Protein AF-A0A351L6I0-F1 (afdb_monomer)

Radius of gyration: 35.42 Å; Cα contacts (8 Å, |Δi|>4): 20; chains: 1; bounding box: 116×32×62 Å

Mean predicted aligned error: 21.83 Å

Foldseek 3Di:
DVVVVVVVVVVVVVVVVVPPPPDPPDDDDDDDDPVVVVVLVVVCVVVVHDSVVSVVCVVCVVVVNCPDPCVVVVVVVVVVVVVVVVVVVVVVVVVVVVVVVDDDDDDPDPPDDDDDDDDDDDDPPVPPPPPPPVPDDPVGD

pLDDT: mean 70.48, std 18.12, range [38.28, 95.12]

Solvent-accessible surface area (backbone atoms only — not comparable to full-atom values): 9162 Å² total; per-residue (Å²): 131,65,71,63,53,56,53,50,50,55,50,49,53,54,51,55,70,71,60,60,75,91,73,78,77,79,83,79,90,78,92,72,59,68,73,55,53,55,50,41,49,49,52,12,62,77,68,74,45,55,48,68,55,53,51,49,51,54,50,36,49,74,74,67,43,81,84,59,74,55,58,62,56,49,53,51,50,51,51,49,53,51,49,51,53,51,52,51,55,49,51,53,49,52,52,52,50,54,57,68,74,53,80,80,86,83,78,92,67,82,79,77,82,79,88,82,88,86,86,78,93,72,87,83,75,76,73,74,78,80,79,68,61,84,78,45,58,86,91,73,106

Nearest PDB structures (foldseek):
  4d8j-assembly1_A  TM=3.994E-01  e=3.240E-01  Escherichia coli

Structure (mmCIF, N/CA/C/O backbone):
data_AF-A0A351L6I0-F1
#
_entry.id   AF-A0A351L6I0-F1
#
loop_
_atom_site.group_PDB
_atom_site.id
_atom_site.type_symbol
_atom_site.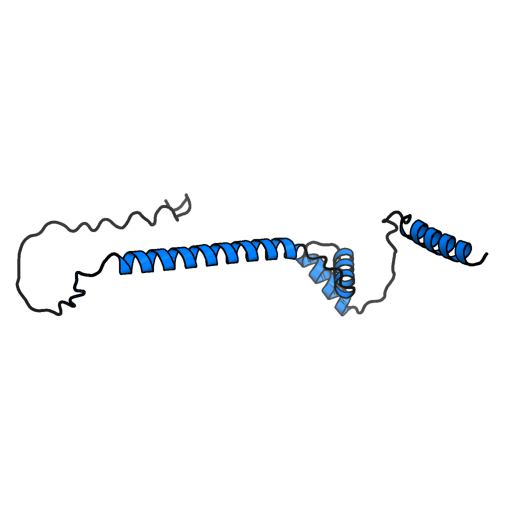label_atom_id
_atom_site.label_alt_id
_atom_site.label_comp_id
_atom_site.label_asym_id
_atom_site.label_entity_id
_atom_site.label_seq_id
_atom_site.pdbx_PDB_ins_code
_atom_site.Cartn_x
_atom_site.Cartn_y
_atom_site.Cartn_z
_atom_site.occupancy
_atom_site.B_iso_or_equiv
_atom_site.auth_seq_id
_atom_site.auth_comp_id
_atom_site.auth_asym_id
_atom_site.auth_atom_id
_atom_site.pdbx_PDB_model_num
ATOM 1 N N . MET A 1 1 ? 49.701 -7.828 18.848 1.00 52.81 1 MET A N 1
ATOM 2 C CA . MET A 1 1 ? 49.580 -6.764 17.824 1.00 52.81 1 MET A CA 1
ATOM 3 C C . MET A 1 1 ? 48.526 -7.030 16.734 1.00 52.81 1 MET A C 1
ATOM 5 O O . MET A 1 1 ? 48.381 -6.182 15.873 1.00 52.81 1 MET A O 1
ATOM 9 N N . LEU A 1 2 ? 47.731 -8.115 16.767 1.00 47.44 2 LEU A N 1
ATOM 10 C CA . LEU A 1 2 ? 46.645 -8.318 15.782 1.00 47.44 2 LEU A CA 1
ATOM 11 C C . LEU A 1 2 ? 45.297 -7.685 16.181 1.00 47.44 2 LEU A C 1
ATOM 13 O O . LEU A 1 2 ? 44.540 -7.263 15.316 1.00 47.44 2 LEU A O 1
ATOM 17 N N . TYR A 1 3 ? 45.004 -7.561 17.480 1.00 47.47 3 TYR A N 1
ATOM 18 C CA . TYR A 1 3 ? 43.703 -7.065 17.961 1.00 47.47 3 TYR A CA 1
ATOM 19 C C . TYR A 1 3 ? 43.407 -5.600 17.599 1.00 47.47 3 TYR A C 1
ATOM 21 O O . TYR A 1 3 ? 42.255 -5.246 17.360 1.00 47.47 3 TYR A O 1
ATOM 29 N N . ASN A 1 4 ? 44.433 -4.750 17.502 1.00 52.09 4 ASN A N 1
ATOM 30 C CA . ASN A 1 4 ? 44.246 -3.354 17.097 1.00 52.09 4 ASN A CA 1
ATOM 31 C C . ASN A 1 4 ? 43.951 -3.210 15.602 1.00 52.09 4 ASN A C 1
ATOM 33 O O . ASN A 1 4 ? 43.245 -2.279 15.228 1.00 52.09 4 ASN A O 1
ATOM 37 N N . TYR A 1 5 ? 44.426 -4.139 14.765 1.00 52.25 5 TYR A N 1
ATOM 38 C CA . TYR A 1 5 ? 44.167 -4.090 13.328 1.00 52.25 5 TYR A CA 1
ATOM 39 C C . TYR A 1 5 ? 42.688 -4.319 13.035 1.00 52.25 5 TYR A C 1
ATOM 41 O O . TYR A 1 5 ? 42.090 -3.477 12.377 1.00 52.25 5 TYR A O 1
ATOM 49 N N . TYR A 1 6 ? 42.079 -5.363 13.611 1.00 49.16 6 TYR A N 1
ATOM 50 C CA . TYR A 1 6 ? 40.648 -5.647 13.443 1.00 49.16 6 TYR A CA 1
ATOM 51 C C . TYR A 1 6 ? 39.755 -4.528 13.979 1.00 49.16 6 TYR A C 1
ATOM 53 O O . TYR A 1 6 ? 38.764 -4.175 13.348 1.00 49.16 6 TYR A O 1
ATOM 61 N N . LYS A 1 7 ? 40.121 -3.916 15.111 1.00 51.31 7 LYS A N 1
ATOM 62 C CA . LYS A 1 7 ? 39.359 -2.791 15.663 1.00 51.31 7 LYS A CA 1
ATOM 63 C C . LYS A 1 7 ? 39.428 -1.561 14.755 1.00 51.31 7 LYS A C 1
ATOM 65 O O . LYS A 1 7 ? 38.402 -0.925 14.540 1.00 51.31 7 LYS A O 1
ATOM 70 N N . LEU A 1 8 ? 40.598 -1.263 14.179 1.00 53.53 8 LEU A N 1
ATOM 71 C CA . LEU A 1 8 ? 40.726 -0.206 13.174 1.00 53.53 8 LEU A CA 1
ATOM 72 C C . LEU A 1 8 ? 40.000 -0.555 11.871 1.00 53.53 8 LEU A C 1
ATOM 74 O O . LEU A 1 8 ? 39.364 0.330 11.317 1.00 53.53 8 LEU A O 1
ATOM 78 N N . THR A 1 9 ? 40.030 -1.805 11.395 1.00 55.69 9 THR A N 1
ATOM 79 C CA . THR A 1 9 ? 39.318 -2.178 10.154 1.00 55.69 9 THR A CA 1
ATOM 80 C C . THR A 1 9 ? 37.807 -2.089 10.332 1.00 55.69 9 THR A C 1
ATOM 82 O O . THR A 1 9 ? 37.125 -1.547 9.472 1.00 55.69 9 THR A O 1
ATOM 85 N N . VAL A 1 10 ? 37.275 -2.549 11.467 1.00 54.19 10 VAL A N 1
ATOM 86 C CA . VAL A 1 10 ? 35.837 -2.465 11.775 1.00 54.19 10 VAL A CA 1
ATOM 87 C C . VAL A 1 10 ? 35.385 -1.014 11.966 1.00 54.19 10 VAL A C 1
ATOM 89 O O . VAL A 1 10 ? 34.286 -0.661 11.541 1.00 54.19 10 VAL A O 1
ATOM 92 N N . LEU A 1 11 ? 36.223 -0.156 12.559 1.00 52.78 11 LEU A N 1
ATOM 93 C CA . LEU A 1 11 ? 35.945 1.282 12.660 1.00 52.78 11 LEU A CA 1
ATOM 94 C C . LEU A 1 11 ? 36.042 1.987 11.300 1.00 52.78 11 LEU A C 1
ATOM 96 O O . LEU A 1 11 ? 35.216 2.845 11.013 1.00 52.78 11 LEU A O 1
ATOM 100 N N . PHE A 1 12 ? 37.002 1.608 10.454 1.00 46.09 12 PHE A N 1
ATOM 101 C CA . PHE A 1 12 ? 37.194 2.190 9.123 1.00 46.09 12 PHE A CA 1
ATOM 102 C C . PHE A 1 12 ? 36.052 1.819 8.169 1.00 46.09 12 PHE A C 1
ATOM 104 O O . PHE A 1 12 ? 35.521 2.689 7.489 1.00 46.09 12 PHE A O 1
ATOM 111 N N . ILE A 1 13 ? 35.597 0.561 8.190 1.00 53.34 13 ILE A N 1
ATOM 112 C CA . ILE A 1 13 ? 34.432 0.118 7.408 1.00 53.34 13 ILE A CA 1
ATOM 113 C C . ILE A 1 13 ? 33.153 0.818 7.896 1.00 53.34 13 ILE A C 1
ATOM 115 O O . ILE A 1 13 ? 32.383 1.307 7.076 1.00 53.34 13 ILE A O 1
ATOM 119 N N . ASN A 1 14 ? 32.940 0.939 9.214 1.00 49.31 14 ASN A N 1
ATOM 120 C CA . ASN A 1 14 ? 31.778 1.668 9.747 1.00 49.31 14 ASN A CA 1
ATOM 121 C C . ASN A 1 14 ? 31.797 3.164 9.397 1.00 49.31 14 ASN A C 1
ATOM 123 O O . ASN A 1 14 ? 30.742 3.752 9.161 1.00 49.31 14 ASN A O 1
ATOM 127 N N . TYR A 1 15 ? 32.977 3.786 9.356 1.00 47.78 15 TYR A N 1
ATOM 128 C CA . TYR A 1 15 ? 33.116 5.198 9.010 1.00 47.78 15 TYR A CA 1
ATOM 129 C C . TYR A 1 15 ? 32.894 5.467 7.517 1.00 47.78 15 TYR A C 1
ATOM 131 O O . TYR A 1 15 ? 32.256 6.456 7.178 1.00 47.78 15 TYR A O 1
ATOM 139 N N . GLU A 1 16 ? 33.351 4.579 6.629 1.00 42.12 16 GLU A N 1
ATOM 140 C CA . GLU A 1 16 ? 33.099 4.690 5.183 1.00 42.12 16 GLU A CA 1
ATOM 141 C C . GLU A 1 16 ? 31.623 4.429 4.829 1.00 42.12 16 GLU A C 1
ATOM 143 O O . GLU A 1 16 ? 31.049 5.150 4.017 1.00 42.12 16 GLU A O 1
ATOM 148 N N . LEU A 1 17 ? 30.949 3.489 5.508 1.00 49.50 17 LEU A N 1
ATOM 149 C CA . LEU A 1 17 ? 29.506 3.264 5.318 1.00 49.50 17 LEU A CA 1
ATOM 150 C C . LEU A 1 17 ? 28.634 4.428 5.815 1.00 49.50 17 LEU A C 1
ATOM 152 O O . LEU A 1 17 ? 27.563 4.666 5.263 1.00 49.50 17 LEU A O 1
ATOM 156 N N . THR A 1 18 ? 29.085 5.177 6.825 1.00 48.78 18 THR A N 1
ATOM 157 C CA . THR A 1 18 ? 28.371 6.361 7.343 1.00 48.78 18 THR A CA 1
ATOM 158 C C . THR A 1 18 ? 28.711 7.656 6.599 1.00 48.78 18 THR A C 1
ATOM 160 O O . THR A 1 18 ? 28.102 8.692 6.867 1.00 48.78 18 THR A O 1
ATOM 163 N N . LYS A 1 19 ? 29.647 7.607 5.640 1.00 46.75 19 LYS A N 1
ATOM 164 C CA . LYS A 1 19 ? 30.120 8.754 4.853 1.00 46.75 19 LYS A CA 1
ATOM 165 C C . LYS A 1 19 ? 29.712 8.755 3.390 1.00 46.75 19 LYS A C 1
ATOM 167 O O . LYS A 1 19 ? 30.177 9.622 2.654 1.00 46.75 19 LYS A O 1
ATOM 172 N N . LEU A 1 20 ? 28.824 7.864 2.961 1.00 39.56 20 LEU A N 1
ATOM 173 C CA . LEU A 1 20 ? 28.161 8.055 1.679 1.00 39.56 20 LEU A CA 1
ATOM 174 C C . LEU A 1 20 ? 27.155 9.205 1.826 1.00 39.56 20 LEU A C 1
ATOM 176 O O . LEU A 1 20 ? 26.162 9.044 2.541 1.00 39.56 20 LEU A O 1
ATOM 180 N N . PRO A 1 21 ? 27.360 10.367 1.178 1.00 44.25 21 PRO A N 1
ATOM 181 C CA . PRO A 1 21 ? 26.256 11.285 0.974 1.00 44.25 21 PRO A CA 1
ATOM 182 C C . PRO A 1 21 ? 25.201 10.523 0.165 1.00 44.25 21 PRO A C 1
ATOM 184 O O . PRO A 1 21 ? 25.407 10.189 -1.001 1.00 44.25 21 PRO A O 1
ATOM 187 N N . MET A 1 22 ? 24.078 10.197 0.802 1.00 45.00 22 MET A N 1
ATOM 188 C CA . MET A 1 22 ? 22.895 9.697 0.115 1.00 45.00 22 MET A CA 1
ATOM 189 C C . MET A 1 22 ? 22.440 10.739 -0.909 1.00 45.00 22 MET A C 1
ATOM 191 O O . MET A 1 22 ? 21.767 11.693 -0.537 1.00 45.00 22 MET A O 1
ATOM 195 N N . ALA A 1 23 ? 22.846 10.576 -2.171 1.00 52.22 23 ALA A N 1
ATOM 196 C CA . ALA A 1 23 ? 22.119 11.008 -3.372 1.00 52.22 23 ALA A CA 1
ATOM 197 C C . ALA A 1 23 ? 22.867 10.693 -4.687 1.00 52.22 23 ALA A C 1
ATOM 199 O O . ALA A 1 23 ? 22.531 11.273 -5.720 1.00 52.22 23 ALA A O 1
ATOM 200 N N . GLU A 1 24 ? 23.851 9.787 -4.725 1.00 55.09 24 GLU A N 1
ATOM 201 C CA . GLU A 1 24 ? 24.286 9.262 -6.025 1.00 55.09 24 GLU A CA 1
ATOM 202 C C . GLU A 1 24 ? 23.209 8.302 -6.535 1.00 55.09 24 GLU A C 1
ATOM 204 O O . GLU A 1 24 ? 23.102 7.147 -6.125 1.00 55.09 24 GLU A O 1
ATOM 209 N N . LYS A 1 25 ? 22.325 8.836 -7.382 1.00 63.00 25 LYS A N 1
ATOM 210 C CA . LYS A 1 25 ? 21.237 8.092 -8.013 1.00 63.00 25 LYS A CA 1
ATOM 211 C C . LYS A 1 25 ? 21.862 7.070 -8.963 1.00 63.00 25 LYS A C 1
ATOM 213 O O . LYS A 1 25 ? 22.143 7.386 -10.116 1.00 63.00 25 LYS A O 1
ATOM 218 N N . ALA A 1 26 ? 22.126 5.865 -8.458 1.00 71.50 26 ALA A N 1
ATOM 219 C CA . ALA A 1 26 ? 22.705 4.782 -9.239 1.00 71.50 26 ALA A CA 1
ATOM 220 C C . ALA A 1 26 ? 21.830 4.519 -10.476 1.00 71.50 26 ALA A C 1
ATOM 222 O O . ALA A 1 26 ? 20.671 4.114 -10.364 1.00 71.50 26 ALA A O 1
ATOM 223 N N . MET A 1 27 ? 22.366 4.798 -11.666 1.00 74.31 27 MET A N 1
ATOM 224 C CA . MET A 1 27 ? 21.660 4.548 -12.919 1.00 74.31 27 MET A CA 1
ATOM 225 C C . MET A 1 27 ? 21.842 3.085 -13.304 1.00 74.31 27 MET A C 1
ATOM 227 O O . MET A 1 27 ? 22.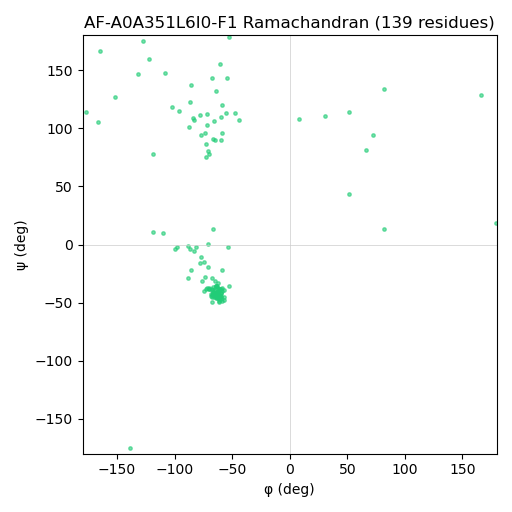918 2.670 -13.730 1.00 74.31 27 MET A O 1
ATOM 231 N N . VAL A 1 28 ? 20.774 2.306 -13.163 1.00 76.69 28 VAL A N 1
ATOM 232 C CA . VAL A 1 28 ? 20.743 0.903 -13.576 1.00 76.69 28 VAL A CA 1
ATOM 233 C C . VAL A 1 28 ? 19.992 0.802 -14.898 1.00 76.69 28 VAL A C 1
ATOM 235 O O . VAL A 1 28 ? 18.811 1.135 -14.982 1.00 76.69 28 VAL A O 1
ATOM 238 N N . SER A 1 29 ? 20.680 0.338 -15.940 1.00 80.44 29 SER A N 1
ATOM 239 C CA . SER A 1 29 ? 20.035 -0.054 -17.193 1.00 80.44 29 SER A CA 1
ATOM 240 C C . SER A 1 29 ? 19.593 -1.509 -17.076 1.00 80.44 29 SER A C 1
ATOM 242 O O . SER A 1 29 ? 20.414 -2.383 -16.797 1.00 80.44 29 SER A O 1
ATOM 244 N N . CYS A 1 30 ? 18.302 -1.778 -17.266 1.00 81.06 30 CYS A N 1
ATOM 245 C CA . CYS A 1 30 ? 17.759 -3.133 -17.268 1.00 81.06 30 CYS A CA 1
ATOM 246 C C . CYS A 1 30 ? 16.862 -3.349 -18.486 1.00 81.06 30 CYS A C 1
ATOM 248 O O . CYS A 1 30 ? 16.189 -2.432 -18.960 1.00 81.06 30 CYS A O 1
ATOM 250 N N . GLN A 1 31 ? 16.860 -4.579 -18.996 1.00 86.19 31 GLN A N 1
ATOM 251 C CA . GLN A 1 31 ? 15.891 -5.008 -19.993 1.00 86.19 31 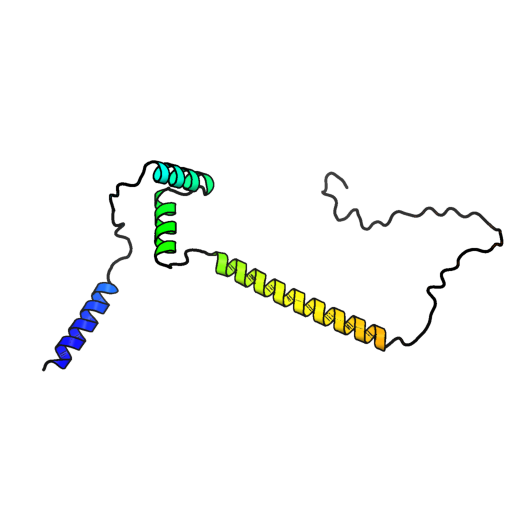GLN A CA 1
ATOM 252 C C . GLN A 1 31 ? 14.758 -5.720 -19.269 1.00 86.19 31 GLN A C 1
ATOM 254 O O . GLN A 1 31 ? 14.966 -6.765 -18.656 1.00 86.19 31 GLN A O 1
ATOM 259 N N . ILE A 1 32 ? 13.569 -5.130 -19.328 1.00 87.19 32 ILE A N 1
ATOM 260 C CA . ILE A 1 32 ? 12.348 -5.714 -18.779 1.00 87.19 32 ILE A CA 1
ATOM 261 C C . ILE A 1 32 ? 11.437 -6.178 -19.919 1.00 87.19 32 ILE A C 1
ATOM 263 O O . ILE A 1 32 ? 11.428 -5.548 -20.981 1.00 87.19 32 ILE A O 1
ATOM 267 N N . PRO A 1 33 ? 10.654 -7.253 -19.721 1.00 94.25 33 PRO A N 1
ATOM 268 C CA . PRO A 1 33 ? 9.632 -7.663 -20.677 1.00 94.25 33 PRO A CA 1
ATOM 269 C C . PRO A 1 33 ? 8.661 -6.519 -21.005 1.00 94.25 33 PRO A C 1
ATOM 271 O O . PRO A 1 33 ? 8.280 -5.744 -20.125 1.00 94.25 33 PRO A O 1
ATOM 274 N N . GLN A 1 34 ? 8.217 -6.437 -22.262 1.00 89.19 34 GLN A N 1
ATOM 275 C CA . GLN A 1 34 ? 7.344 -5.354 -22.734 1.00 89.19 34 GLN A CA 1
ATOM 276 C C . GLN A 1 34 ? 6.023 -5.282 -21.950 1.00 89.19 34 GLN A C 1
ATOM 278 O O . GLN A 1 34 ? 5.560 -4.194 -21.606 1.00 89.19 34 GLN A O 1
ATOM 283 N N . ASP A 1 35 ? 5.462 -6.435 -21.585 1.00 93.12 35 ASP A N 1
ATOM 284 C CA . ASP A 1 35 ? 4.234 -6.528 -20.790 1.00 93.12 35 ASP A CA 1
ATOM 285 C C . ASP A 1 35 ? 4.395 -5.898 -19.401 1.00 93.12 35 ASP A C 1
ATOM 287 O O . ASP A 1 35 ? 3.455 -5.330 -18.845 1.00 93.12 35 ASP A O 1
ATOM 291 N N . TRP A 1 36 ? 5.596 -5.987 -18.822 1.00 92.44 36 TRP A N 1
ATOM 292 C CA . TRP A 1 36 ? 5.894 -5.388 -17.524 1.00 92.44 36 TRP A CA 1
ATOM 293 C C . TRP A 1 36 ? 6.042 -3.880 -17.651 1.00 92.44 36 TRP A C 1
ATOM 295 O O . TRP A 1 36 ? 5.510 -3.152 -16.818 1.00 92.44 36 TRP A O 1
ATOM 305 N N . LYS A 1 37 ? 6.687 -3.405 -18.723 1.00 90.88 37 LYS A N 1
ATOM 306 C CA . LYS A 1 37 ? 6.775 -1.974 -19.023 1.00 90.88 37 LYS A CA 1
ATOM 307 C C . LYS A 1 37 ? 5.382 -1.345 -19.132 1.00 90.88 37 LYS A C 1
ATOM 309 O O . LYS A 1 37 ? 5.119 -0.355 -18.457 1.00 90.88 37 LYS A O 1
ATOM 314 N N . ALA A 1 38 ? 4.477 -1.971 -19.885 1.00 92.25 38 ALA A N 1
ATOM 315 C CA . ALA A 1 38 ? 3.099 -1.500 -20.027 1.00 92.25 38 ALA A CA 1
ATOM 316 C C . ALA A 1 38 ? 2.353 -1.450 -18.679 1.00 92.25 38 ALA A C 1
ATOM 318 O O . ALA A 1 38 ? 1.662 -0.478 -18.379 1.00 92.25 38 ALA A O 1
ATOM 319 N N . LYS A 1 39 ? 2.528 -2.468 -17.825 1.00 92.00 39 LYS A N 1
ATOM 320 C CA . LYS A 1 39 ? 1.935 -2.490 -16.477 1.00 92.00 39 LYS A CA 1
ATOM 321 C C . LYS A 1 39 ? 2.497 -1.397 -15.568 1.00 92.00 39 LYS A C 1
ATOM 323 O O . LYS A 1 39 ? 1.735 -0.774 -14.834 1.00 92.00 39 LYS A O 1
ATOM 328 N N . ILE A 1 40 ? 3.805 -1.154 -15.613 1.00 92.12 40 ILE A N 1
ATOM 329 C CA . ILE A 1 40 ? 4.452 -0.100 -14.820 1.00 92.12 40 ILE A CA 1
ATOM 330 C C . ILE A 1 40 ? 3.954 1.277 -15.270 1.00 92.12 40 ILE A C 1
ATOM 332 O O . ILE A 1 40 ? 3.629 2.102 -14.423 1.00 92.12 40 ILE A O 1
ATOM 336 N N . GLU A 1 41 ? 3.842 1.515 -16.578 1.00 92.44 41 GLU A N 1
ATOM 337 C CA . GLU A 1 41 ? 3.299 2.764 -17.127 1.00 92.44 41 GLU A CA 1
ATOM 338 C C . GLU A 1 41 ? 1.831 2.976 -16.731 1.00 92.44 41 GLU A C 1
ATOM 340 O O . GLU A 1 41 ? 1.453 4.079 -16.337 1.00 92.44 41 GLU A O 1
ATOM 345 N N . HIS A 1 42 ? 1.015 1.918 -16.746 1.00 93.31 42 HIS A N 1
ATOM 346 C CA . HIS A 1 42 ? -0.367 1.983 -16.270 1.00 93.31 42 HIS A CA 1
ATOM 347 C C . HIS A 1 42 ? -0.445 2.352 -14.780 1.00 93.31 42 HIS A C 1
ATOM 349 O O . HIS A 1 42 ? -1.169 3.270 -14.400 1.00 93.31 42 HIS A O 1
ATOM 355 N N . LEU A 1 43 ? 0.336 1.676 -13.930 1.00 90.94 43 LEU A N 1
ATOM 356 C CA . LEU A 1 43 ? 0.391 1.960 -12.491 1.00 90.94 43 LEU A CA 1
ATOM 357 C C . LEU A 1 43 ? 0.918 3.371 -12.196 1.00 90.94 43 LEU A C 1
ATOM 359 O O . LEU A 1 43 ? 0.455 4.023 -11.260 1.00 90.94 43 LEU A O 1
ATOM 363 N N . ALA A 1 44 ? 1.870 3.850 -12.996 1.00 91.75 44 ALA A N 1
ATOM 364 C CA . ALA A 1 44 ? 2.396 5.207 -12.925 1.00 91.75 44 ALA A CA 1
ATOM 365 C C . ALA A 1 44 ? 1.304 6.246 -13.234 1.00 91.75 44 ALA A C 1
ATOM 367 O O . ALA A 1 44 ? 1.128 7.197 -12.469 1.00 91.75 44 ALA A O 1
ATOM 368 N N . ALA A 1 45 ? 0.515 6.025 -14.292 1.00 90.62 45 ALA A N 1
ATOM 369 C CA . ALA A 1 45 ? -0.602 6.892 -14.663 1.00 90.62 45 ALA A CA 1
ATOM 370 C C . ALA A 1 45 ? -1.710 6.907 -13.595 1.00 90.62 45 ALA A C 1
ATOM 372 O O . ALA A 1 45 ? -2.158 7.977 -13.186 1.00 90.62 45 ALA A O 1
ATOM 373 N N . GLU A 1 46 ? -2.104 5.733 -13.097 1.00 91.94 46 GLU A N 1
ATOM 374 C CA . GLU A 1 46 ? -3.139 5.583 -12.067 1.00 91.94 46 GLU A CA 1
ATOM 375 C C . GLU A 1 46 ? -2.756 6.297 -10.763 1.00 91.94 46 GLU A C 1
ATOM 377 O O . GLU A 1 46 ? -3.558 7.019 -10.169 1.00 91.94 46 GLU A O 1
ATOM 382 N N . ARG A 1 47 ? -1.496 6.148 -10.337 1.00 86.94 47 ARG A N 1
ATOM 383 C CA . ARG A 1 47 ? -0.990 6.732 -9.086 1.00 86.94 47 ARG A CA 1
ATOM 384 C C . ARG A 1 47 ? -0.452 8.154 -9.244 1.00 86.94 47 ARG A C 1
ATOM 386 O O . ARG A 1 47 ? -0.032 8.732 -8.243 1.00 86.94 47 ARG A O 1
ATOM 393 N N . LYS A 1 48 ? -0.461 8.717 -10.461 1.00 89.50 48 LYS A N 1
ATOM 394 C CA . LYS A 1 48 ? 0.140 10.021 -10.809 1.00 89.50 48 LYS A CA 1
ATOM 395 C C . LYS A 1 48 ? 1.599 10.136 -10.340 1.00 89.50 48 LYS A C 1
ATOM 397 O O . LYS A 1 48 ? 2.002 11.150 -9.772 1.00 89.50 48 LYS A O 1
ATOM 402 N N . LYS A 1 49 ? 2.377 9.070 -10.537 1.00 89.00 49 LYS A N 1
ATOM 403 C CA . LYS A 1 49 ? 3.797 8.977 -10.164 1.00 89.00 49 LYS A CA 1
ATOM 404 C C . LYS A 1 49 ? 4.644 8.669 -11.389 1.00 89.00 49 LYS A C 1
ATOM 406 O O . LYS A 1 49 ? 4.148 8.115 -12.363 1.00 89.00 49 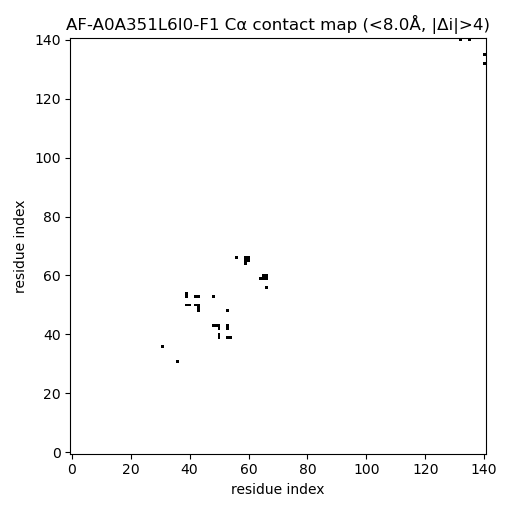LYS A O 1
ATOM 411 N N . ASP A 1 50 ? 5.937 8.962 -11.315 1.00 88.75 50 ASP A N 1
ATOM 412 C CA . ASP A 1 50 ? 6.878 8.531 -12.343 1.00 88.75 50 ASP A CA 1
ATOM 413 C C . ASP A 1 50 ? 7.045 6.999 -12.346 1.00 88.75 50 ASP A C 1
ATOM 415 O O . ASP A 1 50 ? 7.120 6.386 -11.276 1.00 88.75 50 ASP A O 1
ATOM 419 N N . PRO A 1 51 ? 7.208 6.361 -13.521 1.00 88.88 51 PRO A N 1
ATOM 420 C CA . PRO A 1 51 ? 7.500 4.928 -13.628 1.00 88.88 51 PRO A CA 1
ATOM 421 C C . PRO A 1 51 ? 8.704 4.488 -12.786 1.00 88.88 51 PRO A C 1
ATOM 423 O O . PRO A 1 51 ? 8.705 3.408 -12.199 1.00 88.88 51 PRO A O 1
ATOM 426 N N . SER A 1 52 ? 9.718 5.350 -12.677 1.00 87.62 52 SER A N 1
ATOM 427 C CA . SER A 1 52 ? 10.904 5.104 -11.851 1.00 87.62 52 SER A CA 1
ATOM 428 C C . SER A 1 52 ? 10.576 5.007 -10.359 1.00 87.62 52 SER A C 1
ATOM 430 O O . SER A 1 52 ? 11.153 4.175 -9.662 1.00 87.62 52 SER A O 1
ATOM 432 N N . GLN A 1 53 ? 9.608 5.792 -9.882 1.00 86.06 53 GLN A N 1
ATOM 433 C CA . GLN A 1 53 ? 9.143 5.760 -8.498 1.00 86.06 53 GLN A CA 1
ATOM 434 C C . GLN A 1 53 ? 8.367 4.473 -8.203 1.00 86.06 53 GLN A C 1
ATOM 436 O O . GLN A 1 53 ? 8.538 3.884 -7.141 1.00 86.06 53 GLN A O 1
ATOM 441 N N . ILE A 1 54 ? 7.561 4.001 -9.159 1.00 89.75 54 ILE A N 1
ATOM 442 C CA . ILE A 1 54 ? 6.854 2.717 -9.051 1.00 89.75 54 ILE A CA 1
ATOM 443 C C . ILE A 1 54 ? 7.846 1.554 -8.970 1.00 89.75 54 ILE A C 1
ATOM 445 O O . ILE A 1 54 ? 7.673 0.654 -8.152 1.00 89.75 54 ILE A O 1
ATOM 449 N N . ILE A 1 55 ? 8.904 1.585 -9.787 1.00 89.00 55 ILE A N 1
ATOM 450 C CA . ILE A 1 55 ? 9.969 0.575 -9.752 1.00 89.00 55 ILE A CA 1
ATOM 451 C C . ILE A 1 55 ? 10.700 0.614 -8.408 1.00 89.00 55 ILE A C 1
ATOM 453 O O . ILE A 1 55 ? 10.934 -0.437 -7.820 1.00 89.00 55 ILE A O 1
ATOM 457 N N . TYR A 1 56 ? 11.024 1.806 -7.901 1.00 87.06 56 TYR A N 1
ATOM 458 C CA . TYR A 1 56 ? 11.665 1.956 -6.597 1.00 87.06 56 TYR A CA 1
ATOM 459 C C . TYR A 1 56 ? 10.790 1.404 -5.466 1.00 87.06 56 TYR A C 1
ATOM 461 O O . TYR A 1 56 ? 11.270 0.621 -4.656 1.00 87.06 56 TYR A O 1
ATOM 469 N N . GLU A 1 57 ? 9.499 1.746 -5.445 1.00 85.94 57 GLU A N 1
ATOM 470 C CA . GLU A 1 57 ? 8.536 1.219 -4.470 1.00 85.94 57 GLU A CA 1
ATOM 471 C C . GLU A 1 57 ? 8.437 -0.307 -4.552 1.00 85.94 57 GLU A C 1
ATOM 473 O O . GLU A 1 57 ? 8.493 -0.983 -3.530 1.00 85.94 57 GLU A O 1
ATOM 478 N N . ALA A 1 58 ? 8.347 -0.871 -5.758 1.00 86.94 58 ALA A N 1
ATOM 479 C CA . ALA A 1 58 ? 8.284 -2.317 -5.949 1.00 86.94 58 ALA A CA 1
ATOM 480 C C . ALA A 1 58 ? 9.559 -3.031 -5.471 1.00 86.94 58 ALA A C 1
ATOM 482 O O . ALA A 1 58 ? 9.472 -4.087 -4.848 1.00 86.94 58 ALA A O 1
ATOM 483 N N . LEU A 1 59 ? 10.735 -2.456 -5.744 1.00 87.44 59 LEU A N 1
ATOM 484 C CA . LEU A 1 59 ? 12.017 -2.991 -5.281 1.00 87.44 59 LEU A CA 1
ATOM 485 C C . LEU A 1 59 ? 12.158 -2.883 -3.763 1.00 87.44 59 LEU A C 1
ATOM 487 O O . LEU A 1 59 ? 12.566 -3.853 -3.133 1.00 87.44 59 LEU A O 1
ATOM 491 N N . ALA A 1 60 ? 11.780 -1.749 -3.176 1.00 84.19 60 ALA A N 1
ATOM 492 C CA . ALA A 1 60 ? 11.766 -1.555 -1.731 1.00 84.19 60 ALA A CA 1
ATOM 493 C C . ALA A 1 60 ? 10.856 -2.591 -1.052 1.00 84.19 60 ALA A C 1
ATOM 495 O O . ALA A 1 60 ? 11.305 -3.321 -0.171 1.00 84.19 60 ALA A O 1
ATOM 496 N N . HIS A 1 61 ? 9.631 -2.773 -1.560 1.00 85.06 61 HIS A N 1
ATOM 497 C CA . HIS A 1 61 ? 8.717 -3.806 -1.071 1.00 85.06 61 HIS A CA 1
ATOM 498 C C . HIS A 1 61 ? 9.282 -5.225 -1.220 1.00 85.06 61 HIS A C 1
ATOM 500 O O . HIS A 1 61 ? 9.146 -6.033 -0.305 1.00 85.06 61 HIS A O 1
ATOM 506 N N . TYR A 1 62 ? 9.936 -5.542 -2.342 1.00 85.06 62 TYR A N 1
ATOM 507 C CA . TYR A 1 62 ? 10.578 -6.847 -2.539 1.00 85.06 62 TYR A CA 1
ATOM 508 C C . TYR A 1 62 ? 11.725 -7.095 -1.547 1.00 85.06 62 TYR A C 1
ATOM 510 O O . TYR A 1 62 ? 11.923 -8.221 -1.096 1.00 85.06 62 TYR A O 1
ATOM 518 N N . LEU A 1 63 ? 12.466 -6.045 -1.192 1.00 85.12 63 LEU A N 1
ATOM 519 C CA . LEU A 1 63 ? 13.559 -6.093 -0.220 1.00 85.12 63 LEU A CA 1
ATOM 520 C C . LEU A 1 63 ? 13.079 -6.033 1.241 1.00 85.12 63 LEU A C 1
ATOM 522 O O . LEU A 1 63 ? 13.900 -6.140 2.149 1.00 85.12 63 LEU A O 1
ATOM 526 N N . GLY A 1 64 ? 11.770 -5.907 1.475 1.00 77.38 64 GLY A N 1
ATOM 527 C CA . GLY A 1 64 ? 11.182 -5.838 2.812 1.00 77.38 64 GLY A CA 1
ATOM 528 C C . GLY A 1 64 ? 11.238 -4.451 3.456 1.00 77.38 64 GLY A C 1
ATOM 529 O O . GLY A 1 64 ? 10.989 -4.332 4.653 1.00 77.38 64 GLY A O 1
ATOM 530 N N . GLU A 1 65 ? 11.544 -3.403 2.690 1.00 73.44 65 GLU A N 1
ATOM 531 C CA . GLU A 1 65 ? 11.322 -2.029 3.130 1.00 73.44 65 GLU A CA 1
ATOM 532 C C . GLU A 1 65 ? 9.837 -1.700 2.971 1.00 73.44 65 GLU A C 1
ATOM 534 O O . GLU A 1 65 ? 9.310 -1.600 1.857 1.00 73.44 65 GLU A O 1
ATOM 539 N N . ASP A 1 66 ? 9.144 -1.540 4.097 1.00 64.12 66 ASP A N 1
ATOM 540 C CA . ASP A 1 66 ? 7.757 -1.104 4.073 1.00 64.12 66 ASP A CA 1
ATOM 541 C C . ASP A 1 66 ? 7.710 0.406 3.805 1.00 64.12 66 ASP A C 1
ATOM 543 O O . ASP A 1 66 ? 7.842 1.245 4.694 1.00 64.12 66 ASP A O 1
ATOM 547 N N . VAL A 1 67 ? 7.552 0.777 2.532 1.00 61.03 67 VAL A N 1
ATOM 548 C CA . VAL A 1 67 ? 7.372 2.180 2.104 1.00 61.03 67 VAL A CA 1
ATOM 549 C C . VAL A 1 67 ? 5.986 2.711 2.522 1.00 61.03 67 VAL A C 1
ATOM 551 O O . VAL A 1 67 ? 5.603 3.850 2.231 1.00 61.03 67 VAL A O 1
ATOM 554 N N . ASN A 1 68 ? 5.184 1.883 3.194 1.00 59.81 68 ASN A N 1
ATOM 555 C CA . ASN A 1 68 ? 3.778 2.131 3.398 1.00 59.81 68 ASN A CA 1
ATOM 556 C C . ASN A 1 68 ? 3.527 2.976 4.652 1.00 59.81 68 ASN A C 1
ATOM 558 O O . ASN A 1 68 ? 3.408 2.493 5.771 1.00 59.81 68 ASN A O 1
ATOM 562 N N . ARG A 1 69 ? 3.277 4.271 4.431 1.00 57.59 69 ARG A N 1
ATOM 563 C CA . ARG A 1 69 ? 2.658 5.206 5.399 1.00 57.59 69 ARG A CA 1
ATOM 564 C C . ARG A 1 69 ? 1.305 4.735 5.971 1.00 57.59 69 ARG A C 1
ATOM 566 O O . ARG A 1 69 ? 0.701 5.442 6.779 1.00 57.59 69 ARG A O 1
ATOM 573 N N . ASN A 1 70 ? 0.790 3.590 5.528 1.00 62.06 70 ASN A N 1
ATOM 574 C CA . ASN A 1 70 ? -0.470 3.032 5.995 1.00 62.06 70 ASN A CA 1
ATOM 575 C C . ASN A 1 70 ? -0.395 2.495 7.422 1.00 62.06 70 ASN A C 1
ATOM 577 O O . ASN A 1 70 ? -1.444 2.460 8.054 1.00 62.06 70 ASN A O 1
ATOM 581 N N . ASP A 1 71 ? 0.789 2.202 7.964 1.00 63.44 71 ASP A N 1
ATOM 582 C CA . ASP A 1 71 ? 0.928 1.819 9.375 1.00 63.44 71 ASP A CA 1
ATOM 583 C C . ASP A 1 71 ? 0.369 2.897 10.307 1.00 63.44 71 ASP A C 1
ATOM 585 O O . ASP A 1 71 ? -0.342 2.601 11.258 1.00 63.44 71 ASP A O 1
ATOM 589 N N . SER A 1 72 ? 0.582 4.180 9.999 1.00 70.44 72 SER A N 1
ATOM 590 C CA . SER A 1 72 ? 0.049 5.272 10.824 1.00 70.44 72 SER A CA 1
ATOM 591 C C . SER A 1 72 ? -1.479 5.367 10.766 1.00 70.44 72 SER A C 1
ATOM 593 O O . SER A 1 72 ? -2.117 5.629 11.783 1.00 70.44 72 SER A O 1
ATOM 595 N N . ARG A 1 73 ? -2.080 5.142 9.589 1.00 77.06 73 ARG A N 1
ATOM 596 C CA . ARG A 1 73 ? -3.545 5.134 9.426 1.00 77.06 73 ARG A CA 1
ATOM 597 C C . ARG A 1 73 ? -4.170 3.892 10.051 1.00 77.06 73 ARG A C 1
ATOM 599 O O . ARG A 1 73 ? -5.242 3.991 10.633 1.00 77.06 73 ARG A O 1
ATOM 606 N N . LEU A 1 74 ? -3.498 2.751 9.935 1.00 80.88 74 LEU A N 1
ATOM 607 C CA . LEU A 1 74 ? -3.912 1.490 10.531 1.00 80.88 74 LEU A CA 1
ATOM 608 C C . LEU A 1 74 ? -3.867 1.578 12.060 1.00 80.88 74 LEU A C 1
ATOM 610 O O . LEU A 1 74 ? -4.856 1.250 12.700 1.00 80.88 74 LEU A O 1
ATOM 614 N N . ASN A 1 75 ? -2.793 2.135 12.625 1.00 80.69 75 ASN A N 1
ATOM 615 C CA . ASN A 1 75 ? -2.665 2.374 14.064 1.00 80.69 75 ASN A CA 1
ATOM 616 C C . ASN A 1 75 ? -3.737 3.343 14.586 1.00 80.69 75 ASN A C 1
ATOM 618 O O . ASN A 1 75 ? -4.304 3.123 15.654 1.00 80.69 75 ASN A O 1
ATOM 622 N N . ALA A 1 76 ? -4.039 4.411 13.837 1.00 85.25 76 ALA A N 1
ATOM 623 C CA . ALA A 1 76 ? -5.114 5.339 14.194 1.00 85.25 76 ALA A CA 1
ATOM 624 C C . ALA A 1 76 ? -6.486 4.645 14.180 1.00 85.25 76 ALA A C 1
ATOM 626 O O . ALA A 1 76 ? -7.265 4.796 15.119 1.00 85.25 76 ALA A O 1
ATOM 627 N N . LEU A 1 77 ? -6.750 3.825 13.159 1.00 88.38 77 LEU A N 1
ATOM 628 C CA . LEU A 1 77 ? -7.989 3.060 13.052 1.00 88.38 77 LEU A CA 1
ATOM 629 C C . LEU A 1 77 ? -8.109 2.003 14.162 1.00 88.38 77 LEU A C 1
ATOM 631 O O . LEU A 1 77 ? -9.181 1.815 14.730 1.00 88.38 77 LEU A O 1
ATOM 635 N N . GLU A 1 78 ? -7.015 1.333 14.516 1.00 88.56 78 GLU A N 1
ATOM 636 C CA . GLU A 1 78 ? -6.973 0.363 15.612 1.00 88.56 78 GLU A CA 1
ATOM 637 C C . GLU A 1 78 ? -7.241 1.028 16.972 1.00 8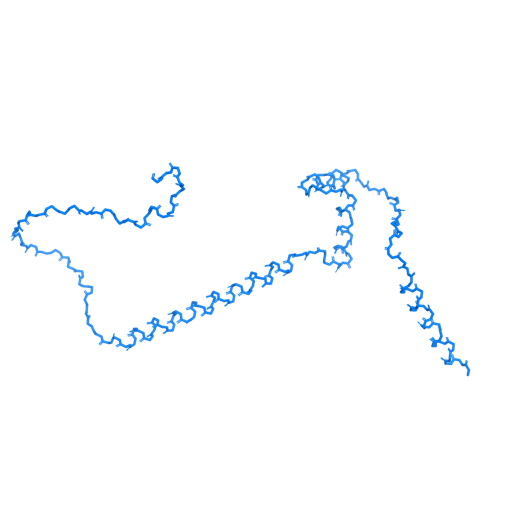8.56 78 GLU A C 1
ATOM 639 O O . GLU A 1 78 ? -7.987 0.489 17.799 1.00 88.56 78 GLU A O 1
ATOM 644 N N . ALA A 1 79 ? -6.713 2.238 17.181 1.00 89.06 79 ALA A N 1
ATOM 645 C CA . ALA A 1 79 ? -7.002 3.042 18.363 1.00 89.06 79 ALA A CA 1
ATOM 646 C C . ALA A 1 79 ? -8.486 3.443 18.433 1.00 89.06 79 ALA A C 1
ATOM 648 O O . ALA A 1 79 ? -9.110 3.283 19.484 1.00 89.06 79 ALA A O 1
ATOM 649 N N . GLU A 1 80 ? -9.078 3.894 17.323 1.00 92.31 80 GLU A N 1
ATOM 650 C CA . GLU A 1 80 ? -10.509 4.221 17.255 1.00 92.31 80 GLU A CA 1
ATOM 651 C C . GLU A 1 80 ? -11.395 3.004 17.532 1.00 92.31 80 GLU A C 1
ATOM 653 O O . GLU A 1 80 ? -12.311 3.078 18.352 1.00 92.31 80 GLU A O 1
ATOM 658 N N . VAL A 1 81 ? -11.096 1.852 16.927 1.00 93.25 81 VAL A N 1
ATOM 659 C CA . VAL A 1 81 ? -11.840 0.605 17.170 1.00 93.25 81 VAL A CA 1
ATOM 660 C C . VAL A 1 81 ? -11.744 0.181 18.636 1.00 93.25 81 VAL A C 1
ATOM 662 O O . VAL A 1 81 ? -12.730 -0.276 19.220 1.00 93.25 81 VAL A O 1
ATOM 665 N N . THR A 1 82 ? -10.578 0.352 19.259 1.00 93.88 82 THR A N 1
ATOM 666 C CA . THR A 1 82 ? -10.386 0.053 20.683 1.00 93.88 82 THR A CA 1
ATOM 667 C C . THR A 1 82 ? -11.200 1.001 21.565 1.00 93.88 82 THR A C 1
ATOM 669 O O . THR A 1 82 ? -11.860 0.544 22.503 1.00 93.88 82 THR A O 1
ATOM 672 N N . MET A 1 83 ? -11.235 2.296 21.234 1.00 93.69 83 MET A N 1
ATOM 673 C CA . MET A 1 83 ? -12.084 3.267 21.931 1.00 93.69 83 MET A CA 1
ATOM 674 C C . MET A 1 83 ? -13.568 2.922 21.792 1.00 93.69 83 MET A C 1
ATOM 676 O O . MET A 1 83 ? -14.245 2.810 22.813 1.00 93.69 83 MET A O 1
ATOM 680 N N . LEU A 1 84 ? -14.066 2.652 20.580 1.00 95.12 84 LEU A N 1
ATOM 681 C CA . LEU A 1 84 ? -15.466 2.265 20.368 1.00 95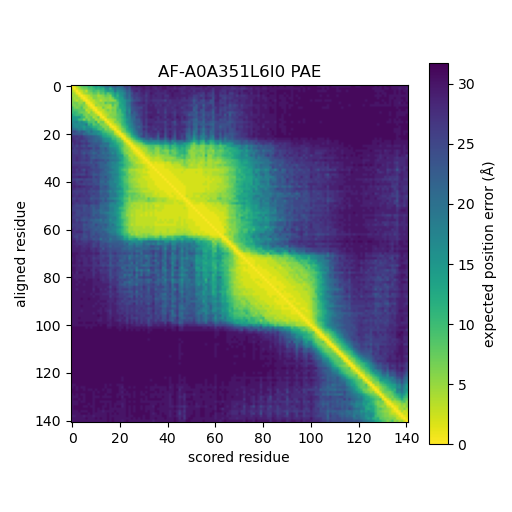.12 84 LEU A CA 1
ATOM 682 C C . LEU A 1 84 ? -15.843 1.021 21.175 1.00 95.12 84 LEU A C 1
ATOM 684 O O . LEU A 1 84 ? -16.882 1.003 21.833 1.00 95.12 84 LEU A O 1
ATOM 688 N N . ARG A 1 85 ? -14.991 -0.011 21.173 1.00 94.12 85 ARG A N 1
ATOM 689 C CA . ARG A 1 85 ? -15.216 -1.228 21.971 1.00 94.12 85 ARG A CA 1
ATOM 690 C C . ARG A 1 85 ? -15.325 -0.917 23.460 1.00 94.12 85 ARG A C 1
ATOM 692 O O . ARG A 1 85 ? -16.181 -1.484 24.141 1.00 94.12 85 ARG A O 1
ATOM 699 N N . SER A 1 86 ? -14.494 -0.001 23.958 1.00 91.56 86 SER A N 1
ATOM 700 C CA . SER A 1 86 ? -14.548 0.433 25.354 1.00 91.56 86 SER A CA 1
ATOM 701 C C . SER A 1 86 ? -15.857 1.166 25.672 1.00 91.56 86 SER A C 1
ATOM 703 O O . SER A 1 86 ? -16.494 0.850 26.674 1.00 91.56 86 SER A O 1
ATOM 705 N N . SER A 1 87 ? -16.310 2.066 24.791 1.00 93.56 87 SER A N 1
ATOM 706 C CA . SER A 1 87 ? -17.566 2.802 24.950 1.00 93.56 87 SER A CA 1
ATOM 707 C C . SER A 1 87 ? -18.775 1.873 24.925 1.00 93.56 87 SER A C 1
ATOM 709 O O . SER A 1 87 ? -19.644 1.996 25.781 1.00 93.56 87 SER A O 1
ATOM 711 N N . ILE A 1 88 ? -18.804 0.902 24.005 1.00 94.75 88 ILE A N 1
ATOM 712 C CA . ILE A 1 88 ? -19.861 -0.118 23.945 1.00 94.75 88 ILE A CA 1
ATOM 713 C C . ILE A 1 88 ? -19.891 -0.920 25.247 1.00 94.75 88 ILE A C 1
ATOM 715 O O . ILE A 1 88 ? -20.947 -1.059 25.854 1.00 94.75 88 ILE A O 1
ATOM 719 N N . SER A 1 89 ? -18.732 -1.370 25.731 1.00 92.12 89 SER A N 1
ATOM 720 C CA . SER A 1 89 ? -18.645 -2.128 26.987 1.00 92.12 89 SER A CA 1
ATOM 721 C C . SER A 1 89 ? -19.150 -1.318 28.190 1.00 92.12 89 SER A C 1
ATOM 723 O O . SER A 1 89 ? -19.814 -1.861 29.071 1.00 92.12 89 SER A O 1
ATOM 725 N N . GLN A 1 90 ? -18.866 -0.012 28.231 1.00 90.94 90 GLN A N 1
ATOM 726 C CA . GLN A 1 90 ? -19.368 0.890 29.272 1.00 90.94 90 GLN A CA 1
ATOM 727 C C . GLN A 1 90 ? -20.885 1.087 29.175 1.00 90.94 90 GLN A C 1
ATOM 729 O O . GLN A 1 90 ? -21.577 0.988 30.185 1.00 90.94 90 GLN A O 1
ATOM 734 N N . LEU A 1 91 ? -21.409 1.317 27.968 1.00 91.75 91 LEU A N 1
ATOM 735 C CA . LEU A 1 91 ? -22.845 1.438 27.708 1.00 91.75 91 LEU A CA 1
ATOM 736 C C . LEU A 1 91 ? -23.598 0.165 28.105 1.00 91.75 91 LEU A C 1
ATOM 738 O O . LEU A 1 91 ? -24.616 0.248 28.785 1.00 91.75 91 LEU A O 1
ATOM 742 N N . GLU A 1 92 ? -23.079 -1.012 27.759 1.00 91.56 92 GLU A N 1
ATOM 743 C CA . GLU A 1 92 ? -23.654 -2.295 28.175 1.00 91.56 92 GLU A CA 1
ATOM 744 C C . GLU A 1 92 ? -23.695 -2.450 29.699 1.00 91.56 92 GLU A C 1
ATOM 746 O O . GLU A 1 92 ? -24.658 -2.995 30.243 1.00 91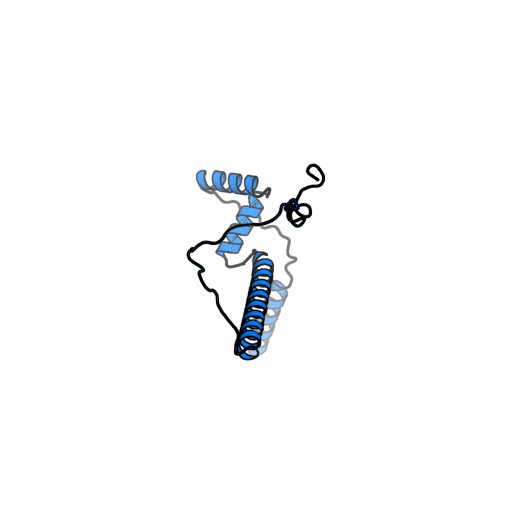.56 92 GLU A O 1
ATOM 751 N N . LEU A 1 93 ? -22.663 -1.972 30.400 1.00 88.69 93 LEU A N 1
ATOM 752 C CA . LEU A 1 93 ? -22.602 -2.014 31.859 1.00 88.69 93 LEU A CA 1
ATOM 753 C C . LEU A 1 93 ? -23.638 -1.068 32.479 1.00 88.69 93 LEU A C 1
ATOM 755 O O . LEU A 1 93 ? -24.373 -1.488 33.369 1.00 88.69 93 LEU A O 1
ATOM 759 N N . ILE A 1 94 ? -23.768 0.152 31.950 1.00 90.31 94 ILE A N 1
ATOM 760 C CA . ILE A 1 94 ? -24.782 1.128 32.377 1.00 90.31 94 ILE A CA 1
ATOM 761 C C . ILE A 1 94 ? -26.194 0.583 32.137 1.00 90.31 94 ILE A C 1
ATOM 763 O O . ILE A 1 94 ? -27.041 0.664 33.022 1.00 90.31 94 ILE A O 1
ATOM 767 N N . VAL A 1 95 ? -26.461 -0.015 30.972 1.00 88.12 95 VAL A N 1
ATOM 768 C CA . VAL A 1 95 ? -27.769 -0.618 30.665 1.00 88.12 95 VAL A CA 1
ATOM 769 C C . VAL A 1 95 ? -28.083 -1.756 31.633 1.00 88.12 95 VAL A C 1
ATOM 771 O O . VAL A 1 95 ? -29.190 -1.808 32.166 1.00 88.12 95 VAL A O 1
ATOM 774 N N . LYS A 1 96 ? -27.115 -2.637 31.915 1.00 87.06 96 LYS A N 1
ATOM 775 C CA . LYS A 1 96 ? -27.286 -3.706 32.911 1.00 87.06 96 LYS A CA 1
ATOM 776 C C . LYS A 1 96 ? -27.537 -3.147 34.310 1.00 87.06 96 LYS A C 1
ATOM 778 O O . LYS A 1 96 ? -28.394 -3.668 35.017 1.00 87.06 96 LYS A O 1
ATOM 783 N N . GLU A 1 97 ? -26.836 -2.089 34.706 1.00 84.75 97 GLU A N 1
ATOM 784 C CA . GLU A 1 97 ? -27.034 -1.438 36.003 1.00 84.75 97 GLU A CA 1
ATOM 785 C C . GLU A 1 97 ? -28.424 -0.792 36.107 1.00 84.75 97 GLU A C 1
ATOM 787 O O . GLU A 1 97 ? -29.113 -0.970 37.111 1.00 84.75 97 GLU A O 1
ATOM 792 N N . LEU A 1 98 ? -28.881 -0.103 35.058 1.00 82.88 98 LEU A N 1
ATOM 793 C CA . LEU A 1 98 ? -30.222 0.483 34.994 1.00 82.88 98 LEU A CA 1
ATOM 794 C C . LEU A 1 98 ? -31.319 -0.591 35.020 1.00 82.88 98 LEU A C 1
ATOM 796 O O . LEU A 1 98 ? -32.299 -0.441 35.749 1.00 82.88 98 LEU A O 1
ATOM 800 N N . GLN A 1 99 ? -31.132 -1.699 34.298 1.00 77.88 99 GLN A N 1
ATOM 801 C CA . GLN A 1 99 ? -32.035 -2.854 34.344 1.00 77.88 99 GLN A CA 1
ATOM 802 C C . GLN A 1 99 ? -32.085 -3.496 35.737 1.00 77.88 99 GLN A C 1
ATOM 804 O O . GLN A 1 99 ? -33.148 -3.918 36.183 1.00 77.88 99 GLN A O 1
ATOM 809 N N . GLN A 1 100 ? -30.959 -3.552 36.452 1.00 75.75 100 GLN A N 1
ATOM 810 C CA . GLN A 1 100 ? -30.902 -4.097 37.812 1.00 75.75 100 GLN A CA 1
ATOM 811 C C . GLN A 1 100 ? -31.473 -3.141 38.869 1.00 75.75 100 GLN A C 1
ATOM 813 O O . GLN A 1 100 ? -32.043 -3.597 39.860 1.00 75.75 100 GLN A O 1
ATOM 818 N N . ARG A 1 101 ? -31.350 -1.822 38.668 1.00 70.94 101 ARG A N 1
ATOM 819 C CA . ARG A 1 101 ? -31.915 -0.789 39.553 1.00 70.94 101 ARG A CA 1
ATOM 820 C C . ARG A 1 101 ? -33.422 -0.588 39.386 1.00 70.94 101 ARG A C 1
ATOM 822 O O . ARG A 1 101 ? -34.021 0.067 40.236 1.00 70.94 101 ARG A O 1
ATOM 829 N N . SER A 1 102 ? -34.042 -1.166 38.356 1.00 53.81 102 SER A N 1
ATOM 830 C CA . SER A 1 102 ? -35.493 -1.129 38.149 1.00 53.81 102 SER A CA 1
ATOM 831 C C . SER A 1 102 ? -36.112 -2.536 38.155 1.00 53.81 102 SER A C 1
ATOM 833 O O . SER A 1 102 ? -36.423 -3.092 37.100 1.00 53.81 102 SER A O 1
ATOM 835 N N . PRO A 1 103 ? -36.311 -3.162 39.331 1.00 62.19 103 PRO A N 1
ATOM 836 C CA . PRO A 1 103 ? -37.161 -4.334 39.428 1.00 62.19 103 PRO A CA 1
ATOM 837 C C . PRO A 1 103 ? -38.627 -3.888 39.565 1.00 62.19 103 PRO A C 1
ATOM 839 O O . PRO A 1 103 ? -39.034 -3.436 40.633 1.00 62.19 103 PRO A O 1
ATOM 842 N N . LEU A 1 104 ? -39.405 -4.111 38.492 1.00 55.00 104 LEU A N 1
ATOM 843 C CA . LEU A 1 104 ? -40.870 -3.940 38.348 1.00 55.00 104 LEU A CA 1
ATOM 844 C C . LEU A 1 104 ? -41.284 -2.476 38.067 1.00 55.00 104 LEU A C 1
ATOM 846 O O . LEU A 1 104 ? -40.807 -1.566 38.730 1.00 55.00 104 LEU A O 1
ATOM 850 N N . VAL A 1 105 ? -42.166 -2.137 37.112 1.00 50.06 105 VAL A N 1
ATOM 851 C CA . VAL A 1 105 ? -43.497 -2.670 36.706 1.00 50.06 105 VAL A CA 1
ATOM 852 C C . VAL A 1 105 ? -43.797 -2.065 35.284 1.00 50.06 105 VAL A C 1
ATOM 854 O O . VAL A 1 105 ? -43.216 -1.027 34.977 1.00 50.06 105 VAL A O 1
ATOM 857 N N . PRO A 1 106 ? -44.779 -2.497 34.457 1.00 54.62 106 PRO A N 1
ATOM 858 C CA . PRO A 1 106 ? -45.070 -3.814 33.867 1.00 54.62 106 PRO A CA 1
ATOM 859 C C . PRO A 1 106 ? -45.523 -3.737 32.368 1.00 54.62 106 PRO A C 1
ATOM 861 O O . PRO A 1 106 ? -45.659 -2.673 31.780 1.00 54.62 106 PRO A O 1
ATOM 864 N N . THR A 1 107 ? -45.905 -4.885 31.797 1.00 45.66 107 THR A N 1
ATOM 865 C CA . THR A 1 107 ? -46.956 -5.005 30.758 1.00 45.66 107 THR A CA 1
ATOM 866 C C . THR A 1 107 ? -46.687 -4.357 29.390 1.00 45.66 107 THR A C 1
ATOM 868 O O . THR A 1 107 ? -47.325 -3.380 29.011 1.00 45.66 107 THR A O 1
ATOM 871 N N . TRP A 1 108 ? -45.927 -5.056 28.538 1.00 45.38 108 TRP A N 1
ATOM 872 C CA . TRP A 1 108 ? -46.339 -5.176 27.130 1.00 45.38 108 TRP A CA 1
ATOM 873 C C . TRP A 1 108 ? -47.541 -6.126 27.080 1.00 45.38 108 TRP A C 1
ATOM 875 O O . TRP A 1 108 ? -47.447 -7.317 26.788 1.00 45.38 108 TRP A O 1
ATOM 885 N N . GLY A 1 109 ? -48.688 -5.601 27.497 1.00 39.06 109 GLY A N 1
ATOM 886 C CA . GLY A 1 109 ? -49.969 -6.212 27.216 1.00 39.06 109 GLY A CA 1
ATOM 887 C C . GLY A 1 109 ? -50.213 -5.997 25.739 1.00 39.06 109 GLY A C 1
ATOM 888 O O . GLY A 1 109 ? -50.567 -4.897 25.326 1.00 39.06 109 GLY A O 1
ATOM 889 N N . ASN A 1 110 ? -50.010 -7.040 24.942 1.00 42.41 110 ASN A N 1
ATOM 890 C CA . ASN A 1 110 ? -50.681 -7.143 23.660 1.00 42.41 110 ASN A CA 1
ATOM 891 C C . ASN A 1 110 ? -52.184 -7.138 23.955 1.00 42.41 110 ASN A C 1
ATOM 893 O O . ASN A 1 110 ? -52.782 -8.189 24.186 1.00 42.41 110 ASN A O 1
ATOM 897 N N . SER A 1 111 ? -52.789 -5.952 23.982 1.00 38.28 111 SER A N 1
ATOM 898 C CA . SER A 1 111 ? -54.235 -5.798 23.905 1.00 38.28 111 SER A CA 1
ATOM 899 C C . SER A 1 111 ? -54.650 -6.152 22.484 1.00 38.28 111 SER A C 1
ATOM 901 O O . SER A 1 111 ? -54.852 -5.296 21.628 1.00 38.28 111 SER A O 1
ATOM 903 N N . ALA A 1 112 ? -54.750 -7.454 22.226 1.00 40.94 112 ALA A N 1
ATOM 904 C CA . ALA A 1 112 ? -55.617 -7.955 21.182 1.00 40.94 112 ALA A CA 1
ATOM 905 C C . ALA A 1 112 ? -57.061 -7.649 21.608 1.00 40.94 112 ALA A C 1
ATOM 907 O O . ALA A 1 112 ? -57.579 -8.245 22.547 1.00 40.94 112 ALA A O 1
ATOM 908 N N . ALA A 1 113 ? -57.634 -6.653 20.934 1.00 46.69 113 ALA A N 1
ATOM 909 C CA . ALA A 1 113 ? -59.043 -6.481 20.594 1.00 46.69 113 ALA A CA 1
ATOM 910 C C . ALA A 1 113 ? -60.099 -7.059 21.558 1.00 46.69 113 ALA A C 1
ATOM 912 O O . ALA A 1 113 ? -60.370 -8.256 21.539 1.00 46.69 113 ALA A O 1
ATOM 913 N N . ALA A 1 114 ? -60.835 -6.173 22.233 1.00 47.25 114 ALA A N 1
ATOM 914 C CA . ALA A 1 114 ? -62.299 -6.222 22.231 1.00 47.25 114 ALA A CA 1
ATOM 915 C C . ALA A 1 114 ? -62.895 -4.920 22.789 1.00 47.25 114 ALA A C 1
ATOM 917 O O . ALA A 1 114 ? -62.901 -4.704 23.993 1.00 47.25 114 ALA A O 1
ATOM 918 N N . SER A 1 115 ? -63.421 -4.112 21.861 1.00 52.97 115 SER A N 1
ATOM 919 C CA . SER A 1 115 ? -64.677 -3.355 21.946 1.00 52.97 115 SER A CA 1
ATOM 920 C C . SER A 1 115 ? -64.919 -2.466 23.172 1.00 52.97 115 SER A C 1
ATOM 922 O O . SER A 1 115 ? -65.198 -2.981 24.247 1.00 52.97 115 SER A O 1
ATOM 924 N N . VAL A 1 116 ? -64.968 -1.144 22.953 1.00 38.31 116 VAL A N 1
ATOM 925 C CA . VAL A 1 116 ? -66.101 -0.241 23.270 1.00 38.31 116 VAL A CA 1
ATOM 926 C C . VAL A 1 116 ? -65.742 1.178 22.774 1.00 38.31 116 VAL A C 1
ATOM 928 O O . VAL A 1 116 ? -64.784 1.790 23.235 1.00 38.31 116 VAL A O 1
ATOM 931 N N . GLU A 1 117 ? -66.501 1.641 21.776 1.00 44.78 117 GLU A N 1
ATOM 932 C CA . GLU A 1 117 ? -66.715 3.038 21.340 1.00 44.78 117 GLU A CA 1
ATOM 933 C C . GLU A 1 117 ? -67.148 3.970 22.495 1.00 44.78 117 GLU A C 1
ATOM 935 O O . GLU A 1 117 ? -67.556 3.480 23.547 1.00 44.78 117 GLU A O 1
ATOM 940 N N . PRO A 1 118 ? -67.363 5.278 22.267 1.00 62.41 118 PRO A N 1
ATOM 941 C CA . PRO A 1 118 ? -66.672 6.252 21.414 1.00 62.41 118 PRO A CA 1
ATOM 942 C C . PRO A 1 118 ? -66.303 7.489 22.274 1.00 62.41 118 PRO A C 1
ATOM 944 O O . PRO A 1 118 ? -66.704 7.551 23.433 1.00 62.41 118 PRO A O 1
ATOM 947 N N . LEU A 1 119 ? -65.578 8.483 21.743 1.00 40.88 119 LEU A N 1
ATOM 948 C CA . LEU A 1 119 ? -65.886 9.922 21.905 1.00 40.88 119 LEU A CA 1
ATOM 949 C C . LEU A 1 119 ? -64.715 10.826 21.481 1.00 40.88 119 LEU A C 1
ATOM 951 O O . LEU A 1 119 ? -63.617 10.726 22.017 1.00 40.88 119 LEU A O 1
ATOM 955 N N . ALA A 1 120 ? -65.089 11.773 20.618 1.00 46.16 120 ALA A N 1
ATOM 956 C CA . ALA A 1 120 ? -64.552 13.121 20.44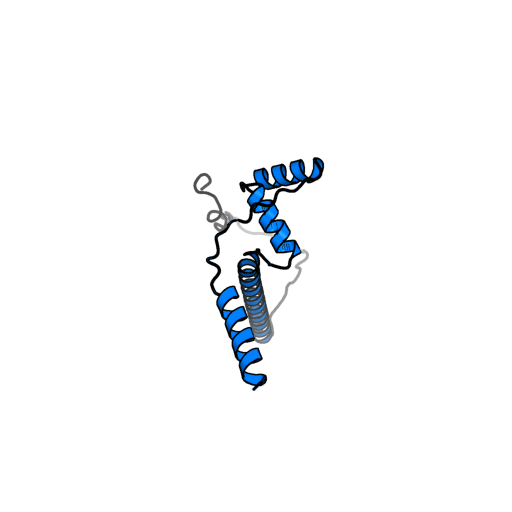8 1.00 46.16 120 ALA A CA 1
ATOM 957 C C . ALA A 1 120 ? -63.164 13.267 19.807 1.00 46.16 120 ALA A C 1
ATOM 959 O O . ALA A 1 120 ? -62.136 13.237 20.476 1.00 46.16 120 ALA A O 1
ATOM 960 N N . ASP A 1 121 ? -63.199 13.473 18.486 1.00 56.69 121 ASP A N 1
ATOM 961 C CA . ASP A 1 121 ? -62.618 14.627 17.788 1.00 56.69 121 ASP A CA 1
ATOM 962 C C . ASP A 1 121 ? -61.757 15.550 18.664 1.00 56.69 121 ASP A C 1
ATOM 964 O O . ASP A 1 121 ? -62.293 16.320 19.453 1.00 56.69 121 ASP A O 1
ATOM 968 N N . GLU A 1 122 ? -60.445 15.511 18.464 1.00 52.91 122 GLU A N 1
ATOM 969 C CA . GLU A 1 122 ? -59.591 16.696 18.346 1.00 52.91 122 GLU A CA 1
ATOM 970 C C . GLU A 1 122 ? -58.414 16.262 17.462 1.00 52.91 122 GLU A C 1
ATOM 972 O O . GLU A 1 122 ? -57.804 15.210 17.672 1.00 52.91 122 GLU A O 1
ATOM 977 N N . ASP A 1 123 ? -58.180 17.037 16.413 1.00 57.81 123 ASP A N 1
ATOM 978 C CA . ASP A 1 123 ? -57.237 16.796 15.331 1.00 57.81 123 ASP A CA 1
ATOM 979 C C . ASP A 1 123 ? -55.867 16.286 15.819 1.00 57.81 123 ASP A C 1
ATOM 981 O O . ASP A 1 123 ? -55.042 17.045 16.331 1.00 57.81 123 ASP A O 1
ATOM 985 N N . PHE A 1 124 ? -55.578 14.999 15.592 1.00 52.34 124 PHE A N 1
ATOM 986 C CA . PHE A 1 124 ? -54.204 14.495 15.587 1.00 52.34 124 PHE A CA 1
ATOM 987 C C . PHE A 1 124 ? -53.506 15.051 14.338 1.00 52.34 124 PHE A C 1
ATOM 989 O O . PHE A 1 124 ? -53.345 14.370 13.324 1.00 52.34 124 PHE A O 1
ATOM 996 N N . ILE A 1 125 ? -53.105 16.321 14.400 1.00 61.34 125 ILE A N 1
ATOM 997 C CA . ILE A 1 125 ? -52.015 16.825 13.572 1.00 61.34 125 ILE A CA 1
ATOM 998 C C . ILE A 1 125 ? -50.758 16.212 14.183 1.00 61.34 125 ILE A C 1
ATOM 1000 O O . ILE A 1 125 ? -50.154 16.760 15.100 1.00 61.34 125 ILE A O 1
ATOM 1004 N N . GLU A 1 126 ? -50.439 15.001 13.734 1.00 59.91 126 GLU A N 1
ATOM 1005 C CA . GLU A 1 126 ? -49.160 14.350 13.987 1.00 59.91 126 GLU A CA 1
ATOM 1006 C C . GLU A 1 126 ? -48.097 15.194 13.271 1.00 59.91 126 GLU A C 1
ATOM 1008 O O . GLU A 1 126 ? -47.866 15.065 12.068 1.00 59.91 126 GLU A O 1
ATOM 1013 N N . GLU A 1 127 ? -47.563 16.179 13.994 1.00 60.59 127 GLU A N 1
ATOM 1014 C CA . GLU A 1 127 ? -46.468 17.026 13.537 1.00 60.59 127 GLU A CA 1
ATOM 1015 C C . GLU A 1 127 ? -45.283 16.094 13.229 1.00 60.59 127 GLU A C 1
ATOM 1017 O O . GLU A 1 127 ? -44.878 15.324 14.104 1.00 60.59 127 GLU A O 1
ATOM 1022 N N . PRO A 1 128 ? -44.775 16.053 11.984 1.00 68.19 128 PRO A N 1
ATOM 1023 C CA . PRO A 1 128 ? -43.716 15.120 11.631 1.00 68.19 128 PRO A CA 1
ATOM 1024 C C . PRO A 1 128 ? -42.455 15.450 12.435 1.00 68.19 128 PRO A C 1
ATOM 1026 O O . PRO A 1 128 ? -42.037 16.605 12.473 1.00 68.19 128 PRO A O 1
ATOM 1029 N N . ASP A 1 129 ? -41.843 14.430 13.045 1.00 62.84 129 ASP A N 1
ATOM 1030 C CA . ASP A 1 129 ? -40.627 14.560 13.852 1.00 62.84 129 ASP A CA 1
ATOM 1031 C C . ASP A 1 129 ? -39.557 15.406 13.126 1.00 62.84 129 ASP A C 1
ATOM 1033 O O . ASP A 1 129 ? -38.978 14.987 12.119 1.00 62.84 129 ASP A O 1
ATOM 1037 N N . GLU A 1 130 ? -39.252 16.589 13.671 1.00 63.81 130 GLU A N 1
ATOM 1038 C CA . GLU A 1 130 ? -38.331 17.601 13.116 1.00 63.81 130 GLU A CA 1
ATOM 1039 C C . GLU A 1 130 ? -36.848 17.164 13.065 1.00 63.81 130 GLU A C 1
ATOM 1041 O O . GLU A 1 130 ? -35.942 17.963 12.845 1.00 63.81 130 GLU A O 1
ATOM 1046 N N . ILE A 1 131 ? -36.547 15.880 13.254 1.00 63.84 131 ILE A N 1
ATOM 1047 C CA . ILE A 1 131 ? -35.177 15.370 13.423 1.00 63.84 131 ILE A CA 1
ATOM 1048 C C . ILE A 1 131 ? -34.471 15.136 12.064 1.00 63.84 131 ILE A C 1
ATOM 1050 O O . ILE A 1 131 ? -33.272 14.856 12.013 1.00 63.84 131 ILE A O 1
ATOM 1054 N N . LEU A 1 132 ? -35.177 15.297 10.935 1.00 57.16 132 LEU A N 1
ATOM 1055 C CA . LEU A 1 132 ? -34.662 15.014 9.582 1.00 57.16 132 LEU A CA 1
ATOM 1056 C C . LEU A 1 132 ? -34.149 16.229 8.785 1.00 57.16 132 LEU A C 1
ATOM 1058 O O . LEU A 1 132 ? -33.625 16.038 7.689 1.00 57.16 132 LEU A O 1
ATOM 1062 N N . ILE A 1 133 ? -34.235 17.455 9.310 1.00 59.56 133 ILE A N 1
ATOM 1063 C CA . ILE A 1 133 ? -33.768 18.673 8.608 1.00 59.56 133 ILE A CA 1
ATOM 1064 C C . ILE A 1 133 ? -32.274 18.976 8.799 1.00 59.56 133 ILE A C 1
ATOM 1066 O O . ILE A 1 133 ? -31.656 19.615 7.945 1.00 59.56 133 ILE A O 1
ATOM 1070 N N . ASP A 1 134 ? -31.647 18.458 9.857 1.00 65.56 134 ASP A N 1
ATOM 1071 C CA . ASP A 1 134 ? -30.221 18.697 10.129 1.00 65.56 134 ASP A CA 1
ATOM 1072 C C . ASP A 1 134 ? -29.277 17.913 9.202 1.00 65.56 134 ASP A C 1
ATOM 1074 O O . ASP A 1 134 ? -28.095 18.250 9.083 1.00 65.56 134 ASP A O 1
ATOM 1078 N N . PHE A 1 135 ? -29.802 16.902 8.503 1.00 68.12 135 PHE A N 1
ATOM 1079 C CA . PHE A 1 135 ? -29.040 16.035 7.600 1.00 68.12 135 PHE A CA 1
ATOM 1080 C C . PHE A 1 135 ? -29.182 16.400 6.117 1.00 68.12 135 PHE A C 1
ATOM 1082 O O . 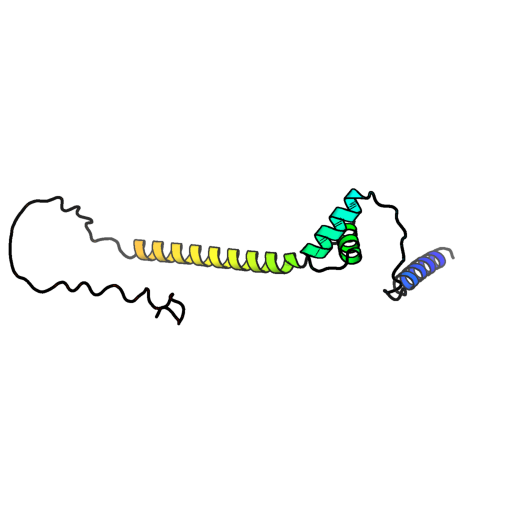PHE A 1 135 ? -28.504 15.795 5.285 1.00 68.12 135 PHE A O 1
ATOM 1089 N N . LEU A 1 136 ? -30.017 17.388 5.777 1.00 69.12 136 LEU A N 1
ATOM 1090 C CA . LEU A 1 136 ? -30.179 17.846 4.398 1.00 69.12 136 LEU A CA 1
ATOM 1091 C C . LEU A 1 136 ? -29.118 18.906 4.037 1.00 69.12 136 LEU A C 1
ATOM 1093 O O . LEU A 1 136 ? -28.827 19.808 4.843 1.00 69.12 136 LEU A O 1
ATOM 1097 N N . PRO A 1 137 ? -28.517 18.813 2.833 1.00 76.12 137 PRO A N 1
ATOM 1098 C CA . PRO A 1 137 ? -27.618 19.836 2.316 1.00 76.12 137 PRO A CA 1
ATOM 1099 C C . PRO A 1 137 ? -28.351 21.185 2.178 1.00 76.12 137 PRO A C 1
ATOM 1101 O O . PRO A 1 137 ? -29.572 21.209 2.043 1.00 76.12 137 PRO A O 1
ATOM 1104 N N . PRO A 1 138 ? -27.641 22.330 2.204 1.00 70.12 138 PRO A N 1
ATOM 1105 C CA . PRO A 1 138 ? -28.257 23.662 2.285 1.00 70.12 138 PRO A CA 1
ATOM 1106 C C . PRO A 1 138 ? -29.231 24.002 1.151 1.00 70.12 138 PRO A C 1
ATOM 1108 O O . PRO A 1 138 ? -30.048 24.901 1.305 1.00 70.12 138 PRO A O 1
ATOM 1111 N N . GLU A 1 139 ? -29.117 23.320 0.013 1.00 71.69 139 GLU A N 1
ATOM 1112 C CA . GLU A 1 139 ? -29.982 23.500 -1.156 1.00 71.69 139 GLU A CA 1
ATOM 1113 C C . GLU A 1 139 ? -31.354 22.818 -1.010 1.00 71.69 139 GLU A C 1
ATOM 1115 O O . GLU A 1 139 ? -32.263 23.125 -1.778 1.00 71.69 139 GLU A O 1
ATOM 1120 N N . GLU A 1 140 ? -31.499 21.905 -0.043 1.00 61.75 140 GLU A N 1
ATOM 1121 C CA . GLU A 1 140 ? -32.681 21.055 0.170 1.00 61.75 140 GLU A CA 1
ATOM 1122 C C . GLU A 1 140 ? -33.350 21.294 1.541 1.00 61.75 140 GLU A C 1
ATOM 1124 O O . GLU A 1 140 ? -34.207 20.512 1.952 1.00 61.75 140 GLU A O 1
ATOM 1129 N N . ARG A 1 141 ? -32.946 22.361 2.248 1.00 59.09 141 ARG A N 1
ATOM 1130 C CA . ARG A 1 141 ? -33.577 22.851 3.486 1.00 59.09 141 ARG A CA 1
ATOM 1131 C C . ARG A 1 141 ? -34.743 23.794 3.210 1.00 59.09 141 ARG A C 1
ATOM 1133 O O . ARG A 1 141 ? -34.670 24.547 2.212 1.00 59.09 141 ARG A O 1
#

Sequence (141 aa):
MLYNYYKLTVLFINYELTKLPMAEKAMVSCQIPQDWKAKIEHLAAERKKDPSQIIYEALAHYLGEDVNRNDSRLNALEAEVTMLRSSISQLELIVKELQQRSPLVPTWGNSAAASVEPLADEDFIEEPDEILIDFLPPEER

Secondary structure (DSSP, 8-state):
--HHHHHHHHHHHHHHHT---TT----------HHHHHHHHHHHHHHT--HHHHHHHHHHHHTT----THHHHHHHHHHHHHHHHHHHHHHHHHHHHHHHH----------------------------GGGSTTS-TT--